Protein AF-A0A968SYB2-F1 (afdb_monomer_lite)

Secondary structure (DSSP, 8-state):
--HHHHHHHHHHHHHHHHHHHHHHHHHHHHHHHHHHHHHT-TTHHHHSHHHHHHHHHHHHHHHHHHHHHHHHHHHHHHHTT---

Radius of gyration: 18.75 Å; chains: 1; bounding box: 50×21×47 Å

Sequence (84 aa):
MNAKDLLDRADGIFFEGEVAREWIEQLEKRVKSALKAASSNRYFEEEWKPEYQELNDALDALNRARESLQVFEAAVARREGRVA

Foldseek 3Di:
DDPVVVVVVLVVLVVVLVVLVVVLVVLLVVLVVVLVVLVPDPCNVPPPVVVNVVSVVVNVVSVVSVVVSVVVVVVSCVVVVVPD

pLDDT: mean 72.51, std 7.36, range [49.47, 83.19]

Structure (mmCIF, N/CA/C/O backbone):
data_AF-A0A968SYB2-F1
#
_entry.id   AF-A0A968SYB2-F1
#
loop_
_atom_site.group_PDB
_atom_site.id
_atom_site.type_symbol
_atom_site.label_atom_id
_atom_site.label_alt_id
_atom_site.label_comp_id
_atom_site.label_asym_id
_atom_site.label_entity_id
_atom_site.label_seq_id
_atom_site.pdbx_PDB_ins_code
_atom_site.Cartn_x
_atom_site.Cartn_y
_atom_site.Cartn_z
_atom_site.occupancy
_atom_site.B_iso_or_equiv
_atom_site.auth_seq_id
_atom_site.auth_comp_id
_atom_site.auth_asym_id
_atom_site.auth_atom_id
_atom_site.pdbx_PDB_model_num
ATOM 1 N N . MET A 1 1 ? -29.557 -8.837 16.331 1.00 53.31 1 MET A N 1
ATOM 2 C CA . MET A 1 1 ? -28.091 -8.680 16.329 1.00 53.31 1 MET A CA 1
ATOM 3 C C . MET A 1 1 ? -27.665 -8.609 17.781 1.00 53.31 1 MET A C 1
ATOM 5 O O . MET A 1 1 ? -28.073 -7.671 18.458 1.00 53.31 1 MET A O 1
ATOM 9 N N . ASN A 1 2 ? -27.021 -9.656 18.294 1.00 67.50 2 ASN A N 1
ATOM 10 C CA . ASN A 1 2 ? -26.581 -9.708 19.692 1.00 67.50 2 ASN A CA 1
ATOM 11 C C . ASN A 1 2 ? -25.126 -9.195 19.816 1.00 67.50 2 ASN A C 1
ATOM 13 O O . ASN A 1 2 ? -24.463 -8.949 18.811 1.00 67.50 2 ASN A O 1
ATOM 17 N N . ALA A 1 3 ? -24.627 -9.019 21.043 1.00 58.59 3 ALA A N 1
ATOM 18 C CA . ALA A 1 3 ? -23.276 -8.503 21.294 1.00 58.59 3 ALA A CA 1
ATOM 19 C C . ALA A 1 3 ? -22.146 -9.395 20.737 1.00 58.59 3 ALA A C 1
ATOM 21 O O . ALA A 1 3 ? -21.104 -8.882 20.344 1.00 58.59 3 ALA A O 1
ATOM 22 N N . LYS A 1 4 ? -22.363 -10.712 20.653 1.00 64.19 4 LYS A N 1
ATOM 23 C CA . LYS A 1 4 ? -21.424 -11.670 20.057 1.00 64.19 4 LYS A CA 1
ATOM 24 C C . LYS A 1 4 ? -21.309 -11.468 18.542 1.00 64.19 4 LYS A C 1
ATOM 26 O O . LYS A 1 4 ? -20.201 -11.389 18.036 1.00 64.19 4 LYS A O 1
ATOM 31 N N . ASP A 1 5 ? -22.431 -11.249 17.850 1.00 67.38 5 ASP A N 1
ATOM 32 C CA . ASP A 1 5 ? -22.436 -10.961 16.405 1.00 67.38 5 ASP A CA 1
ATOM 33 C C . ASP A 1 5 ? -21.676 -9.666 16.061 1.00 67.38 5 ASP A C 1
ATOM 35 O O . ASP A 1 5 ? -21.188 -9.501 14.945 1.00 67.38 5 ASP A O 1
ATOM 39 N N . LEU A 1 6 ? -21.627 -8.706 16.994 1.00 54.69 6 LEU A N 1
ATOM 40 C CA . LEU A 1 6 ? -20.874 -7.461 16.830 1.00 54.69 6 LEU A CA 1
ATOM 41 C C . LEU A 1 6 ? -19.372 -7.666 17.049 1.00 54.69 6 LEU A C 1
ATOM 43 O O . LEU A 1 6 ? -18.591 -7.085 16.300 1.00 54.69 6 LEU A O 1
ATOM 47 N N . LEU A 1 7 ? -18.988 -8.492 18.027 1.00 59.06 7 LEU A N 1
ATOM 48 C CA . LEU A 1 7 ? -17.592 -8.840 18.307 1.00 59.06 7 LEU A CA 1
ATOM 49 C C . LEU A 1 7 ? -16.988 -9.691 17.188 1.00 59.06 7 LEU A C 1
ATOM 51 O O . LEU A 1 7 ? -15.967 -9.305 16.638 1.00 59.06 7 LEU A O 1
ATOM 55 N N . ASP A 1 8 ? -17.673 -10.752 16.753 1.00 65.44 8 ASP A N 1
ATOM 56 C CA . ASP A 1 8 ? -17.191 -11.628 15.673 1.00 65.44 8 ASP A CA 1
ATOM 57 C C . ASP A 1 8 ? -16.968 -10.839 14.365 1.00 65.44 8 ASP A C 1
ATOM 59 O O . ASP A 1 8 ? -16.046 -11.099 13.590 1.00 65.44 8 ASP A O 1
ATOM 63 N N . ARG A 1 9 ? -17.804 -9.822 14.121 1.00 64.94 9 ARG A N 1
ATOM 64 C CA . ARG A 1 9 ? -17.702 -8.947 12.947 1.00 64.94 9 ARG A CA 1
ATOM 65 C C . ARG A 1 9 ? -16.595 -7.901 13.088 1.00 64.94 9 ARG A C 1
ATOM 67 O O . ARG A 1 9 ? -16.033 -7.502 12.075 1.00 64.94 9 ARG A O 1
ATOM 74 N N . ALA A 1 10 ? -16.299 -7.454 14.307 1.00 60.06 10 ALA A N 1
ATOM 75 C CA . ALA A 1 10 ? -15.172 -6.573 14.595 1.00 60.06 10 ALA A CA 1
ATOM 76 C C . ALA A 1 10 ? -1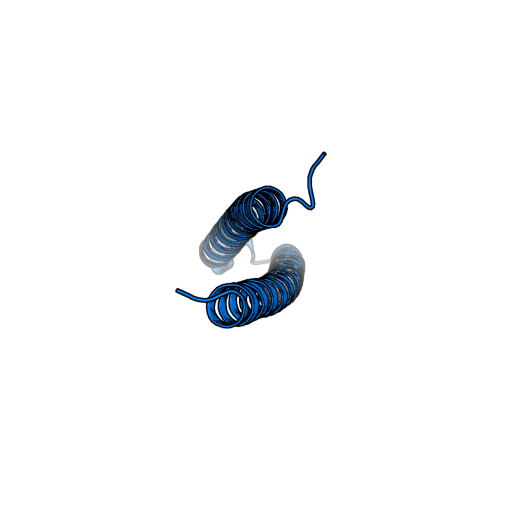3.833 -7.321 14.483 1.00 60.06 10 ALA A C 1
ATOM 78 O O . ALA A 1 10 ? -12.920 -6.822 13.832 1.00 60.06 10 ALA A O 1
ATOM 79 N N . ASP A 1 11 ? -13.756 -8.547 15.006 1.00 64.06 11 ASP A N 1
ATOM 80 C CA . ASP A 1 11 ? -12.574 -9.411 14.909 1.00 64.06 11 ASP A CA 1
ATOM 81 C C . ASP A 1 11 ? -12.258 -9.771 13.450 1.00 64.06 11 ASP A C 1
ATOM 83 O O . ASP A 1 11 ? -11.105 -9.686 13.028 1.00 64.06 11 ASP A O 1
ATOM 87 N N . GLY A 1 12 ? -13.280 -10.089 12.643 1.00 64.31 12 GLY A N 1
ATOM 88 C CA . GLY A 1 12 ? -13.106 -10.323 11.205 1.00 64.31 12 GLY A CA 1
ATOM 89 C C . GLY A 1 12 ? -12.570 -9.094 10.463 1.00 64.31 12 GLY A C 1
ATOM 90 O O . GLY A 1 12 ? -11.649 -9.205 9.660 1.00 64.31 12 GLY A O 1
ATOM 91 N N . ILE A 1 13 ? -13.087 -7.908 10.791 1.00 64.75 13 ILE A N 1
ATOM 92 C CA . ILE A 1 13 ? -12.626 -6.632 10.230 1.00 64.75 13 ILE A CA 1
ATOM 93 C C . ILE A 1 13 ? -11.169 -6.333 10.621 1.00 64.75 13 ILE A C 1
ATOM 95 O O . ILE A 1 13 ? -10.386 -5.876 9.788 1.00 64.75 13 ILE A O 1
ATOM 99 N N . PHE A 1 14 ? -10.801 -6.584 11.878 1.00 63.03 14 PHE A N 1
ATOM 100 C CA . PHE A 1 14 ? -9.448 -6.349 12.375 1.00 63.03 14 PHE A CA 1
ATOM 101 C C . PHE A 1 14 ? -8.440 -7.294 11.709 1.00 63.03 14 PHE A C 1
ATOM 103 O O . PHE A 1 14 ? -7.397 -6.847 11.236 1.00 63.03 14 PHE A O 1
ATOM 110 N N . PHE A 1 15 ? -8.792 -8.577 11.589 1.00 69.50 15 PHE A N 1
ATOM 111 C CA . PHE A 1 15 ? -7.980 -9.579 10.903 1.00 69.50 15 PHE A CA 1
ATOM 112 C C . PHE A 1 15 ? -7.776 -9.247 9.418 1.00 69.50 15 PHE A C 1
ATOM 114 O O . PHE A 1 15 ? -6.647 -9.257 8.931 1.00 69.50 15 PHE A O 1
ATOM 121 N N . GLU A 1 16 ? -8.847 -8.899 8.696 1.00 74.06 16 GLU A N 1
ATOM 122 C CA . GLU A 1 16 ? -8.753 -8.480 7.290 1.00 74.06 16 GLU A CA 1
ATOM 123 C C . GLU A 1 16 ? -7.867 -7.234 7.126 1.00 74.06 16 GLU A C 1
ATOM 125 O O . GLU A 1 16 ? -7.104 -7.142 6.161 1.00 74.06 16 GLU A O 1
ATOM 130 N N . GLY A 1 17 ? -7.910 -6.308 8.089 1.00 73.12 17 GLY A N 1
ATOM 131 C CA . GLY A 1 17 ? -7.052 -5.127 8.108 1.00 73.12 17 GLY A CA 1
ATOM 132 C C . GLY A 1 17 ? -5.571 -5.440 8.345 1.00 73.12 17 GLY A C 1
ATOM 133 O O . GLY A 1 17 ? -4.718 -4.917 7.626 1.00 73.12 17 GLY A O 1
ATOM 134 N N . GLU A 1 18 ? -5.246 -6.324 9.294 1.00 74.44 18 GLU A N 1
ATOM 135 C CA . GLU A 1 18 ? -3.862 -6.761 9.534 1.00 74.44 18 GLU A CA 1
ATOM 136 C C . GLU A 1 18 ? -3.273 -7.482 8.319 1.00 74.44 18 GLU A C 1
ATOM 138 O O . GLU A 1 18 ? -2.161 -7.161 7.892 1.00 74.44 18 GLU A O 1
ATOM 143 N N . VAL A 1 19 ? -4.042 -8.389 7.708 1.00 76.81 19 VAL A N 1
ATOM 144 C CA . VAL A 1 19 ? -3.632 -9.080 6.479 1.00 76.81 19 VAL A CA 1
ATOM 145 C C . VAL A 1 19 ? -3.405 -8.069 5.354 1.00 76.81 19 VAL A C 1
ATOM 147 O O . VAL A 1 19 ? -2.361 -8.099 4.703 1.00 76.81 19 VAL A O 1
ATOM 150 N N . ALA A 1 20 ? -4.328 -7.128 5.138 1.00 72.31 20 ALA A N 1
ATOM 151 C CA . ALA A 1 20 ? -4.165 -6.097 4.115 1.00 72.31 20 ALA A CA 1
ATOM 152 C C . ALA A 1 20 ? -2.907 -5.242 4.349 1.00 72.31 20 ALA A C 1
ATOM 154 O O . ALA A 1 20 ? -2.168 -4.960 3.403 1.00 72.31 20 ALA A O 1
ATOM 155 N N . ARG A 1 21 ? -2.622 -4.870 5.603 1.00 76.38 21 ARG A N 1
ATOM 156 C CA . ARG A 1 21 ? -1.428 -4.098 5.972 1.00 76.38 21 ARG A CA 1
ATOM 157 C C . ARG A 1 21 ? -0.142 -4.856 5.653 1.00 76.38 21 ARG A C 1
ATOM 159 O O . ARG A 1 21 ? 0.755 -4.289 5.030 1.00 76.38 21 ARG A O 1
ATOM 166 N N . GLU A 1 22 ? -0.064 -6.130 6.028 1.00 81.12 22 GLU A N 1
ATOM 167 C CA . GLU A 1 22 ? 1.113 -6.959 5.757 1.00 81.12 22 GLU A CA 1
ATOM 168 C C . GLU A 1 22 ? 1.360 -7.106 4.247 1.00 81.12 22 GLU A C 1
ATOM 170 O O . GLU A 1 22 ? 2.489 -6.954 3.772 1.00 81.12 22 GLU A O 1
ATOM 175 N N . TRP A 1 23 ? 0.298 -7.327 3.469 1.00 77.94 23 TRP A N 1
ATOM 176 C CA . TRP A 1 23 ? 0.385 -7.410 2.011 1.00 77.94 23 TRP A CA 1
ATOM 177 C C . TRP A 1 23 ? 0.865 -6.101 1.379 1.00 77.94 23 TRP A C 1
ATOM 179 O O . TRP A 1 23 ? 1.741 -6.133 0.510 1.00 77.94 23 TRP A O 1
ATOM 189 N N . ILE A 1 24 ? 0.348 -4.954 1.834 1.00 77.50 24 ILE A N 1
ATOM 190 C CA . ILE A 1 24 ? 0.792 -3.631 1.372 1.00 77.50 24 ILE A CA 1
ATOM 191 C C . ILE A 1 24 ? 2.287 -3.439 1.660 1.00 77.50 24 ILE A C 1
ATOM 193 O O . ILE A 1 24 ? 3.033 -3.055 0.759 1.00 77.50 24 ILE A O 1
ATOM 197 N N . GLU A 1 25 ? 2.757 -3.764 2.868 1.00 82.19 25 GLU A N 1
ATOM 198 C CA . GLU A 1 25 ? 4.174 -3.631 3.229 1.00 82.19 25 GLU A CA 1
ATOM 199 C C . GLU A 1 25 ? 5.093 -4.529 2.391 1.00 82.19 25 GLU A C 1
ATOM 201 O O . GLU A 1 25 ? 6.177 -4.107 1.967 1.00 82.19 25 GLU A O 1
ATOM 206 N N . GLN A 1 26 ? 4.692 -5.780 2.145 1.00 79.88 26 GLN A N 1
ATOM 207 C CA . GLN A 1 26 ? 5.475 -6.701 1.322 1.00 79.88 26 GLN A CA 1
ATOM 208 C C . GLN A 1 26 ? 5.548 -6.235 -0.137 1.00 79.88 26 GLN A C 1
ATOM 210 O O . GLN A 1 26 ? 6.620 -6.298 -0.750 1.00 79.88 26 GLN A O 1
ATOM 215 N N . LEU A 1 27 ? 4.436 -5.748 -0.692 1.00 77.06 27 LEU A N 1
ATOM 216 C CA . LEU A 1 27 ? 4.383 -5.221 -2.054 1.00 77.06 27 LEU A CA 1
ATOM 217 C C . LEU A 1 27 ? 5.214 -3.941 -2.192 1.00 77.06 27 LEU A C 1
ATOM 219 O O . LEU A 1 27 ? 6.010 -3.841 -3.124 1.00 77.06 27 LEU A O 1
ATOM 223 N N . GLU A 1 28 ? 5.131 -3.021 -1.230 1.00 77.94 28 GLU A N 1
ATOM 224 C CA . GLU A 1 28 ? 5.930 -1.791 -1.215 1.00 77.94 28 GLU A CA 1
ATOM 225 C C . GLU A 1 28 ? 7.437 -2.099 -1.232 1.00 77.94 28 GLU A C 1
ATOM 227 O O . GLU A 1 28 ? 8.195 -1.509 -2.009 1.00 77.94 28 GLU A O 1
ATOM 232 N N . LYS A 1 29 ? 7.885 -3.077 -0.430 1.00 82.12 29 LYS A N 1
ATOM 233 C CA . LYS A 1 29 ? 9.286 -3.533 -0.427 1.00 82.12 29 LYS A CA 1
ATOM 234 C C . LYS A 1 29 ? 9.711 -4.081 -1.789 1.00 82.12 29 LYS A C 1
ATOM 236 O O . LYS A 1 29 ? 10.778 -3.718 -2.281 1.00 82.12 29 LYS A O 1
ATOM 241 N N . ARG A 1 30 ? 8.886 -4.933 -2.409 1.00 76.88 30 ARG A N 1
ATOM 242 C CA . ARG A 1 30 ? 9.184 -5.530 -3.724 1.00 76.88 30 ARG A CA 1
ATOM 243 C C . ARG A 1 30 ? 9.271 -4.471 -4.820 1.00 76.88 30 ARG A C 1
ATOM 245 O O . ARG A 1 30 ? 10.237 -4.483 -5.581 1.00 76.88 30 ARG A O 1
ATOM 252 N N . VAL A 1 31 ? 8.325 -3.532 -4.855 1.00 77.19 31 VAL A N 1
ATOM 253 C CA . VAL A 1 31 ? 8.303 -2.433 -5.833 1.00 77.19 31 VAL A CA 1
ATOM 254 C C . VAL A 1 31 ? 9.529 -1.535 -5.665 1.00 77.19 31 VAL A C 1
ATOM 256 O O . VAL A 1 31 ? 10.236 -1.283 -6.637 1.00 77.19 31 VAL A O 1
ATOM 259 N N . LYS A 1 32 ? 9.874 -1.131 -4.436 1.00 78.50 32 LYS A N 1
ATOM 260 C CA . LYS A 1 32 ? 11.082 -0.326 -4.171 1.00 78.50 32 LYS A CA 1
ATOM 261 C C . LYS A 1 32 ? 12.371 -1.029 -4.602 1.00 78.50 32 LYS A C 1
ATOM 263 O O . LYS A 1 32 ? 13.257 -0.392 -5.173 1.00 78.50 32 LYS A O 1
ATOM 268 N N . SER A 1 33 ? 12.483 -2.334 -4.356 1.00 79.06 33 SER A N 1
ATOM 269 C CA . SER A 1 33 ? 13.626 -3.128 -4.816 1.00 79.06 33 SER A CA 1
ATOM 270 C C . SER A 1 33 ? 13.704 -3.204 -6.343 1.00 79.06 33 SER A C 1
ATOM 272 O O . SER A 1 33 ? 14.796 -3.052 -6.891 1.00 79.06 33 SER A O 1
ATOM 274 N N . ALA A 1 34 ? 12.569 -3.384 -7.025 1.00 72.75 34 ALA A N 1
ATOM 275 C CA . ALA A 1 34 ? 12.501 -3.409 -8.485 1.00 72.75 34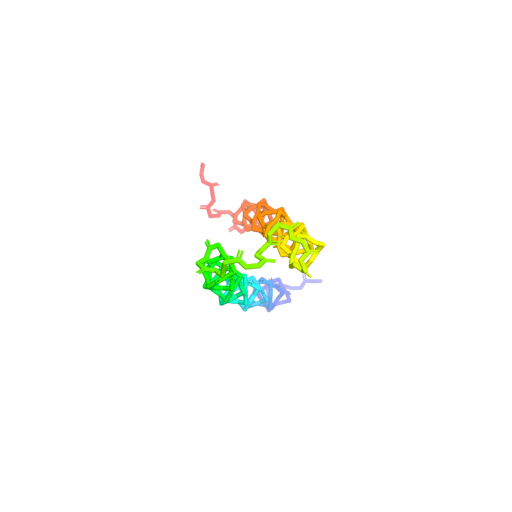 ALA A CA 1
ATOM 276 C C . ALA A 1 34 ? 12.871 -2.050 -9.104 1.00 72.75 34 ALA A C 1
ATOM 278 O O . ALA A 1 34 ? 13.720 -2.002 -9.990 1.00 72.75 34 ALA A O 1
ATOM 279 N N . LEU A 1 35 ? 12.334 -0.943 -8.575 1.00 72.62 35 LEU A N 1
ATOM 280 C CA . LEU A 1 35 ? 12.667 0.419 -9.014 1.00 72.62 35 LEU A CA 1
ATOM 281 C C . LEU A 1 35 ? 14.167 0.713 -8.851 1.00 72.62 35 LEU A C 1
ATOM 283 O O . LEU A 1 35 ? 14.802 1.250 -9.759 1.00 72.62 35 LEU A O 1
ATOM 287 N N . LYS A 1 36 ? 14.763 0.308 -7.721 1.00 79.94 36 LYS A N 1
ATOM 288 C CA . LYS A 1 36 ? 16.202 0.473 -7.476 1.00 79.94 36 LYS A CA 1
ATOM 289 C C . LYS A 1 36 ? 17.045 -0.328 -8.472 1.00 79.94 36 LYS A C 1
ATOM 291 O O . LYS A 1 36 ? 18.013 0.211 -9.004 1.00 79.94 36 LYS A O 1
ATOM 296 N N . ALA A 1 37 ? 16.676 -1.580 -8.744 1.00 73.50 37 ALA A N 1
ATOM 297 C CA . ALA A 1 37 ? 17.364 -2.410 -9.732 1.00 73.50 37 ALA A CA 1
ATOM 298 C C . ALA A 1 37 ? 17.255 -1.810 -11.144 1.00 73.50 37 ALA A C 1
ATOM 300 O O . ALA A 1 37 ? 18.266 -1.689 -11.836 1.00 73.50 37 ALA A O 1
ATOM 301 N N . ALA A 1 38 ? 16.065 -1.345 -11.529 1.00 69.69 38 ALA A N 1
ATOM 302 C CA . ALA A 1 38 ? 15.823 -0.731 -12.829 1.00 69.69 38 ALA A CA 1
ATOM 303 C C . ALA A 1 38 ? 16.652 0.554 -13.016 1.00 69.69 38 ALA A C 1
ATOM 305 O O . ALA A 1 38 ? 17.355 0.679 -14.013 1.00 69.69 38 ALA A O 1
ATOM 306 N N . SER A 1 39 ? 16.701 1.435 -12.007 1.00 69.88 39 SER A N 1
ATOM 307 C CA . SER A 1 39 ? 17.500 2.676 -12.045 1.00 69.88 39 SER A CA 1
ATOM 308 C C . SER A 1 39 ? 19.017 2.463 -12.181 1.00 69.88 39 SER A C 1
ATOM 310 O O . SER A 1 39 ? 19.745 3.391 -12.522 1.00 69.88 39 SER A O 1
ATOM 312 N N . SER A 1 40 ? 19.505 1.246 -11.915 1.00 74.25 40 SER A N 1
ATOM 313 C CA . SER A 1 40 ? 20.919 0.875 -12.064 1.00 74.25 40 SER A CA 1
ATOM 314 C C . SER A 1 40 ? 21.262 0.267 -13.431 1.00 74.25 40 SER A C 1
ATOM 316 O O . SER A 1 40 ? 22.436 0.023 -13.713 1.00 74.25 40 SER A O 1
ATOM 318 N N . ASN A 1 41 ? 20.264 0.032 -14.292 1.00 72.12 41 ASN A N 1
ATOM 319 C CA . ASN A 1 41 ? 20.460 -0.518 -15.629 1.00 72.12 41 ASN A CA 1
ATOM 320 C C . ASN A 1 41 ? 20.842 0.592 -16.626 1.00 72.12 41 ASN A C 1
ATOM 322 O O . ASN A 1 41 ? 20.187 1.624 -16.725 1.00 72.12 41 ASN A O 1
ATOM 326 N N . ARG A 1 42 ? 21.900 0.368 -17.410 1.00 66.94 42 ARG A N 1
ATOM 327 C CA . ARG A 1 42 ? 22.412 1.327 -18.402 1.00 66.94 42 ARG A CA 1
ATOM 328 C C . ARG A 1 42 ? 21.453 1.557 -19.582 1.00 66.94 42 ARG A C 1
ATOM 330 O O . ARG A 1 42 ? 21.552 2.596 -20.222 1.00 66.94 42 ARG A O 1
ATOM 337 N N . TYR A 1 43 ? 20.534 0.623 -19.838 1.00 65.56 43 TYR A N 1
ATOM 338 C CA . TYR A 1 43 ? 19.521 0.685 -20.908 1.00 65.56 43 TYR A CA 1
ATOM 339 C C . TYR A 1 43 ? 18.132 1.108 -20.400 1.00 65.56 43 TYR A C 1
ATOM 341 O O . TYR A 1 43 ? 17.122 0.939 -21.079 1.00 65.56 43 TYR A O 1
ATOM 349 N N . PHE A 1 44 ? 18.074 1.645 -19.180 1.00 67.38 44 PHE A N 1
ATOM 350 C CA . PHE A 1 44 ? 16.831 1.944 -18.478 1.00 67.38 44 PHE A CA 1
ATOM 351 C C . PHE A 1 44 ? 15.903 2.912 -19.230 1.00 67.38 44 PHE A C 1
ATOM 353 O O . PHE A 1 44 ? 14.696 2.690 -19.259 1.00 67.38 44 PHE A O 1
ATOM 360 N N . GLU A 1 45 ? 16.447 3.955 -19.866 1.00 64.06 45 GLU A N 1
ATOM 361 C CA . GLU A 1 45 ? 15.625 4.958 -20.560 1.00 64.06 45 GLU A CA 1
ATOM 362 C C . GLU A 1 45 ? 14.954 4.447 -21.844 1.00 64.06 45 GLU A C 1
ATOM 364 O O . GLU A 1 45 ? 13.902 4.974 -22.209 1.00 64.06 45 GLU A O 1
ATOM 369 N N . GLU A 1 46 ? 15.527 3.439 -22.511 1.00 65.50 46 GLU A N 1
ATOM 370 C CA . GLU A 1 46 ? 15.043 2.950 -23.811 1.00 65.50 46 GLU A CA 1
ATOM 371 C C . GLU A 1 46 ? 14.193 1.680 -23.698 1.00 65.50 46 GLU A C 1
ATOM 373 O O . GLU A 1 46 ? 13.185 1.571 -24.392 1.00 65.50 46 GLU A O 1
ATOM 378 N N . GLU A 1 47 ? 14.557 0.740 -22.819 1.00 65.44 47 GLU A N 1
ATOM 379 C CA . GLU A 1 47 ? 13.887 -0.569 -22.744 1.00 65.44 47 GLU A CA 1
ATOM 380 C C . GLU A 1 47 ? 12.943 -0.729 -21.548 1.00 65.44 47 GLU A C 1
ATOM 382 O O . GLU A 1 47 ? 12.008 -1.508 -21.645 1.00 65.44 47 GLU A O 1
ATOM 387 N N . TRP A 1 48 ? 13.173 -0.022 -20.435 1.00 69.00 48 TRP A N 1
ATOM 388 C CA . TRP A 1 48 ? 12.512 -0.320 -19.148 1.00 69.00 48 TRP A CA 1
ATOM 389 C C . TRP A 1 48 ? 11.645 0.825 -18.618 1.00 69.00 48 TRP A C 1
ATOM 391 O O . TRP A 1 48 ? 11.100 0.753 -17.513 1.00 69.00 48 TRP A O 1
ATOM 401 N N . LYS A 1 49 ? 11.548 1.922 -19.375 1.00 73.62 49 LYS A N 1
ATOM 402 C CA . LYS A 1 49 ? 10.781 3.112 -18.998 1.00 73.62 49 LYS A CA 1
ATOM 403 C C . LYS A 1 49 ? 9.276 2.827 -18.832 1.00 73.62 49 LYS A C 1
ATOM 405 O O . LYS A 1 49 ? 8.728 3.317 -17.842 1.00 73.62 49 LYS A O 1
ATOM 410 N N . PRO A 1 50 ? 8.611 2.045 -19.710 1.00 75.25 50 PRO A N 1
ATOM 411 C CA . PRO A 1 50 ? 7.210 1.661 -19.520 1.00 75.25 50 PRO A CA 1
ATOM 412 C C . PRO A 1 50 ? 6.986 0.839 -18.242 1.00 75.25 50 PRO A C 1
ATOM 414 O O . PRO A 1 50 ? 6.131 1.182 -17.432 1.00 75.25 50 PRO A O 1
ATOM 417 N N . GLU A 1 51 ? 7.811 -0.179 -18.000 1.00 72.12 51 GLU A N 1
ATOM 418 C CA . GLU A 1 51 ? 7.742 -1.058 -16.828 1.00 72.12 51 GLU A CA 1
ATOM 419 C C . GLU A 1 51 ? 8.032 -0.288 -15.533 1.00 72.12 51 GLU A C 1
ATOM 421 O O . GLU A 1 51 ? 7.435 -0.541 -14.486 1.00 72.12 51 GLU A O 1
ATOM 426 N N . TYR A 1 52 ? 8.929 0.698 -15.588 1.00 73.25 52 TYR A N 1
ATOM 427 C CA . TYR A 1 52 ? 9.172 1.614 -14.478 1.00 73.25 52 TYR A CA 1
ATOM 428 C C . TYR A 1 52 ? 7.967 2.516 -14.190 1.00 73.25 52 TYR A C 1
ATOM 430 O O . TYR A 1 52 ? 7.688 2.819 -13.028 1.00 73.25 52 TYR A O 1
ATOM 438 N N . GLN A 1 53 ? 7.245 2.955 -15.222 1.00 78.31 53 GLN A N 1
ATOM 439 C CA . GLN A 1 53 ? 5.996 3.699 -15.067 1.00 78.31 53 GLN A CA 1
ATOM 440 C C . GLN A 1 53 ? 4.904 2.829 -14.438 1.00 78.31 53 GLN A C 1
ATOM 442 O O . GLN A 1 53 ? 4.331 3.244 -13.435 1.00 78.31 53 GLN A O 1
ATOM 447 N N . GLU A 1 54 ? 4.717 1.595 -14.909 1.00 75.75 54 GLU A N 1
ATOM 448 C CA . GLU A 1 54 ? 3.780 0.638 -14.300 1.00 75.75 54 GLU A CA 1
ATOM 449 C C . GLU A 1 54 ? 4.114 0.349 -12.826 1.00 75.75 54 GLU A C 1
ATOM 451 O O . GLU A 1 54 ? 3.222 0.267 -11.980 1.00 75.75 54 GLU A O 1
ATOM 456 N N . LEU A 1 55 ? 5.402 0.244 -12.481 1.00 74.69 55 LEU A N 1
ATOM 457 C CA . LEU A 1 55 ? 5.841 0.075 -11.093 1.00 74.69 55 LEU A CA 1
ATOM 458 C C . LEU A 1 55 ? 5.563 1.309 -10.222 1.00 74.69 55 LEU A C 1
ATOM 460 O O . LEU A 1 55 ? 5.222 1.149 -9.048 1.00 74.69 55 LEU A O 1
ATOM 464 N N . ASN A 1 56 ? 5.698 2.524 -10.761 1.00 77.75 56 ASN A N 1
ATOM 465 C CA . ASN A 1 56 ? 5.314 3.739 -10.033 1.00 77.75 56 ASN A CA 1
ATOM 466 C C . ASN A 1 56 ? 3.798 3.816 -9.837 1.00 77.75 56 ASN A C 1
ATOM 468 O O . ASN A 1 56 ? 3.350 4.092 -8.726 1.00 77.75 56 ASN A O 1
ATOM 472 N N . ASP A 1 57 ? 3.013 3.481 -10.859 1.00 78.50 57 ASP A N 1
ATOM 473 C CA . ASP A 1 57 ? 1.553 3.447 -10.756 1.00 78.50 57 ASP A CA 1
ATOM 474 C C . ASP A 1 57 ? 1.091 2.418 -9.711 1.00 78.50 57 ASP A C 1
ATOM 476 O O . ASP A 1 57 ? 0.182 2.682 -8.916 1.00 78.50 57 ASP A O 1
ATOM 480 N N . ALA A 1 58 ? 1.760 1.261 -9.648 1.00 75.25 58 ALA A N 1
ATOM 481 C CA . ALA A 1 58 ? 1.532 0.256 -8.614 1.00 75.25 58 ALA A CA 1
ATOM 482 C C . ALA A 1 58 ? 1.878 0.780 -7.208 1.00 75.25 58 ALA A C 1
ATOM 484 O O . ALA A 1 58 ? 1.150 0.502 -6.252 1.00 75.25 58 ALA A O 1
ATOM 485 N N . LEU A 1 59 ? 2.952 1.566 -7.066 1.00 77.50 59 LEU A N 1
ATOM 486 C CA . LEU A 1 59 ? 3.314 2.204 -5.798 1.00 77.50 59 LEU A CA 1
ATOM 487 C C . LEU A 1 59 ? 2.255 3.225 -5.356 1.00 77.50 59 LEU A C 1
ATOM 489 O O . LEU A 1 59 ? 1.853 3.238 -4.192 1.00 77.50 59 LEU A O 1
ATOM 493 N N . ASP A 1 60 ? 1.747 4.034 -6.282 1.00 82.12 60 ASP A N 1
ATOM 494 C CA . ASP A 1 60 ? 0.688 5.007 -6.008 1.00 82.12 60 ASP A CA 1
ATOM 495 C C . ASP A 1 60 ? -0.645 4.337 -5.657 1.00 82.12 60 ASP A C 1
ATOM 497 O O . ASP A 1 60 ? -1.402 4.833 -4.815 1.00 82.12 60 ASP A O 1
ATOM 501 N N . ALA A 1 61 ? -0.955 3.194 -6.273 1.00 78.94 61 ALA A N 1
ATOM 502 C CA . ALA A 1 61 ? -2.107 2.380 -5.900 1.00 78.94 61 ALA A CA 1
ATOM 503 C C . ALA A 1 61 ? -1.959 1.801 -4.481 1.00 78.94 61 ALA A C 1
ATOM 505 O O . ALA A 1 61 ? -2.912 1.845 -3.700 1.00 78.94 61 ALA A O 1
ATOM 506 N N . LEU A 1 62 ? -0.762 1.326 -4.114 1.00 78.31 62 LEU A N 1
ATOM 507 C CA . LEU A 1 62 ? -0.463 0.841 -2.760 1.00 78.31 62 LEU A CA 1
ATOM 508 C C . LEU A 1 62 ? -0.598 1.944 -1.708 1.00 78.31 62 LEU A C 1
ATOM 510 O O . LEU A 1 62 ? -1.196 1.716 -0.656 1.00 78.31 62 LEU A O 1
ATOM 514 N N . ASN A 1 63 ? -0.105 3.149 -1.998 1.00 79.38 63 ASN A N 1
ATOM 515 C CA . ASN A 1 63 ? -0.244 4.295 -1.099 1.00 79.38 63 ASN A CA 1
ATOM 516 C C . ASN A 1 63 ? -1.720 4.652 -0.866 1.00 79.38 63 ASN A C 1
ATOM 518 O O . ASN A 1 63 ? -2.148 4.791 0.280 1.00 79.38 63 ASN A O 1
ATOM 522 N N . ARG A 1 64 ? -2.533 4.691 -1.929 1.00 81.44 64 ARG A N 1
ATOM 523 C CA . ARG A 1 64 ? -3.986 4.920 -1.820 1.00 81.44 64 ARG A CA 1
ATOM 524 C C . ARG A 1 64 ? -4.704 3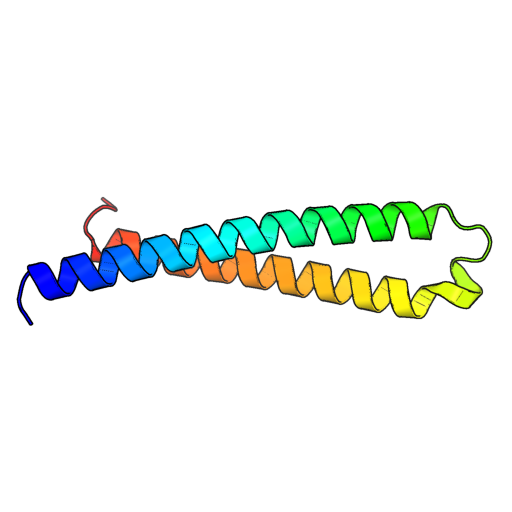.824 -1.028 1.00 81.44 64 ARG A C 1
ATOM 526 O O . ARG A 1 64 ? -5.611 4.117 -0.244 1.00 81.44 64 ARG A O 1
ATOM 533 N N . ALA A 1 65 ? -4.301 2.565 -1.202 1.00 76.88 65 ALA A N 1
ATOM 534 C CA . ALA A 1 65 ? -4.836 1.450 -0.423 1.00 76.88 65 ALA A CA 1
ATOM 535 C C . ALA A 1 65 ? -4.500 1.593 1.070 1.00 76.88 65 ALA A C 1
ATOM 537 O O . ALA A 1 65 ? -5.369 1.393 1.918 1.00 76.88 65 ALA A O 1
ATOM 538 N N . ARG A 1 66 ? -3.273 2.017 1.396 1.00 79.62 66 ARG A N 1
ATOM 539 C CA . ARG A 1 66 ? -2.833 2.280 2.772 1.00 79.62 66 ARG A CA 1
ATOM 540 C C . ARG A 1 66 ? -3.631 3.402 3.437 1.00 79.62 66 ARG A C 1
ATOM 542 O O . ARG A 1 66 ? -4.058 3.244 4.578 1.00 79.62 66 ARG A O 1
ATOM 549 N N . GLU A 1 67 ? -3.854 4.509 2.735 1.00 83.19 67 GLU A N 1
ATOM 550 C CA . GLU A 1 67 ? -4.685 5.618 3.229 1.00 83.19 67 GLU A CA 1
ATOM 551 C C . GLU A 1 67 ? -6.129 5.168 3.480 1.00 83.19 67 GLU A C 1
ATOM 553 O O . GLU A 1 67 ? -6.709 5.457 4.528 1.00 83.19 67 GLU A O 1
ATOM 558 N N . SER A 1 68 ? -6.696 4.395 2.550 1.00 77.56 68 SER A N 1
ATOM 559 C CA . SER A 1 68 ? -8.051 3.848 2.683 1.00 77.56 68 SER A CA 1
ATOM 560 C C . SER A 1 68 ? -8.171 2.923 3.896 1.00 77.56 68 SER A C 1
ATOM 562 O O . SER A 1 68 ? -9.150 3.001 4.641 1.00 77.56 68 SER A O 1
ATOM 564 N N . LEU A 1 69 ? -7.153 2.090 4.132 1.00 78.50 69 LEU A N 1
ATOM 565 C CA . LEU A 1 69 ? -7.091 1.206 5.290 1.00 78.50 69 LEU A CA 1
ATOM 566 C C . LEU A 1 69 ? -7.025 1.998 6.605 1.00 78.50 69 LEU A C 1
ATOM 568 O O . LEU A 1 69 ? -7.768 1.691 7.530 1.00 78.50 69 LEU A O 1
ATOM 572 N N . GLN A 1 70 ? -6.228 3.070 6.673 1.00 80.50 70 GLN A N 1
ATOM 573 C CA . GLN A 1 70 ? -6.181 3.944 7.855 1.00 80.50 70 GLN A CA 1
ATOM 574 C C . GLN A 1 70 ? -7.532 4.601 8.163 1.00 80.50 70 GLN A C 1
ATOM 576 O O . GLN A 1 70 ? -7.945 4.665 9.323 1.00 80.50 70 GLN A O 1
ATOM 581 N N . VAL A 1 71 ? -8.242 5.090 7.139 1.00 78.94 71 VAL A N 1
ATOM 582 C CA . VAL A 1 71 ? -9.582 5.680 7.311 1.00 78.94 71 VAL A CA 1
ATOM 583 C C . VAL A 1 71 ? -10.567 4.638 7.837 1.00 78.94 71 VAL A C 1
ATOM 585 O O . VAL A 1 71 ? -11.363 4.930 8.734 1.00 78.94 71 VAL A O 1
ATOM 588 N N . PHE A 1 72 ? -10.501 3.421 7.302 1.00 77.00 72 PHE A N 1
ATOM 589 C CA . PHE A 1 72 ? -11.336 2.311 7.734 1.00 77.00 72 PHE A CA 1
A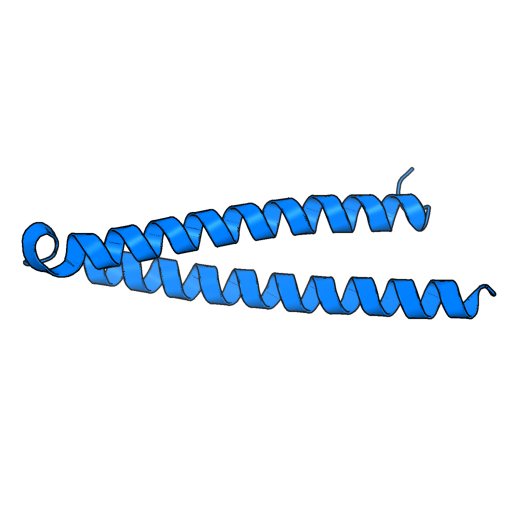TOM 590 C C . PHE A 1 72 ? -11.052 1.905 9.186 1.00 77.00 72 PHE A C 1
ATOM 592 O O . PHE A 1 72 ? -11.981 1.847 9.990 1.00 77.00 72 PHE A O 1
ATOM 599 N N . GLU A 1 73 ? -9.785 1.732 9.563 1.00 79.06 73 GLU A N 1
ATOM 600 C CA . GLU A 1 73 ? -9.369 1.445 10.942 1.00 79.06 73 GLU A CA 1
ATOM 601 C C . GLU A 1 73 ? -9.840 2.531 11.923 1.00 79.06 73 GLU A C 1
ATOM 603 O O . GLU A 1 73 ? -10.37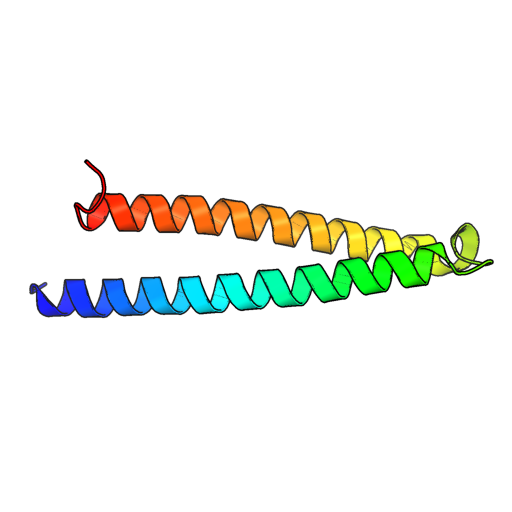2 2.222 12.991 1.00 79.06 73 GLU A O 1
ATOM 608 N N . ALA A 1 74 ? -9.732 3.810 11.549 1.00 77.81 74 ALA A N 1
ATOM 609 C CA . ALA A 1 74 ? -10.229 4.917 12.364 1.00 77.81 74 ALA A CA 1
ATOM 610 C C . ALA A 1 74 ? -11.761 4.887 12.526 1.00 77.81 74 ALA A C 1
ATOM 612 O O . ALA A 1 74 ? -12.283 5.198 13.601 1.00 77.81 74 ALA A O 1
ATOM 613 N N . ALA A 1 75 ? -12.500 4.506 11.479 1.00 73.88 75 ALA A N 1
ATOM 614 C CA . ALA A 1 75 ? -13.951 4.346 11.540 1.00 73.88 75 ALA A CA 1
ATOM 615 C C . ALA A 1 75 ? -14.362 3.171 12.446 1.00 73.88 75 ALA A C 1
ATOM 617 O O . ALA A 1 75 ? -15.317 3.295 13.218 1.00 73.88 75 ALA A O 1
ATOM 618 N N . VAL A 1 76 ? -13.616 2.064 12.398 1.00 74.25 76 VAL A N 1
ATOM 619 C CA . VAL A 1 76 ? -13.799 0.901 13.278 1.00 74.25 76 VAL A CA 1
ATOM 620 C C . VAL A 1 76 ? -13.536 1.286 14.733 1.00 74.25 76 VAL A C 1
ATOM 622 O O . VAL A 1 76 ? -14.416 1.098 15.570 1.00 74.25 76 VAL A O 1
ATOM 625 N N . ALA A 1 77 ? -12.406 1.935 15.027 1.00 74.06 77 ALA A N 1
ATOM 626 C CA . ALA A 1 77 ? -12.058 2.361 16.383 1.00 74.06 77 ALA A CA 1
ATOM 627 C C . ALA A 1 77 ? -13.114 3.301 17.000 1.00 74.06 77 ALA A C 1
ATOM 629 O O . ALA A 1 77 ? -13.465 3.161 18.175 1.00 74.06 77 ALA A O 1
ATOM 630 N N . ARG A 1 78 ? -13.669 4.235 16.209 1.00 78.00 78 ARG A N 1
ATOM 631 C CA . ARG A 1 78 ? -14.782 5.101 16.647 1.00 78.00 78 ARG A CA 1
ATOM 632 C C . ARG A 1 78 ? -16.039 4.296 16.966 1.00 78.00 78 ARG A C 1
ATOM 634 O O . ARG A 1 78 ? -16.695 4.564 17.968 1.00 78.00 78 ARG A O 1
ATOM 641 N N . ARG A 1 79 ? -16.381 3.312 16.130 1.00 72.19 79 ARG A N 1
ATOM 642 C CA . ARG A 1 79 ? -17.559 2.454 16.329 1.00 72.19 79 ARG A CA 1
ATOM 643 C C . ARG A 1 79 ? -17.433 1.571 17.572 1.00 72.19 79 ARG A C 1
ATOM 645 O O . ARG A 1 79 ? -18.435 1.316 18.231 1.00 72.19 79 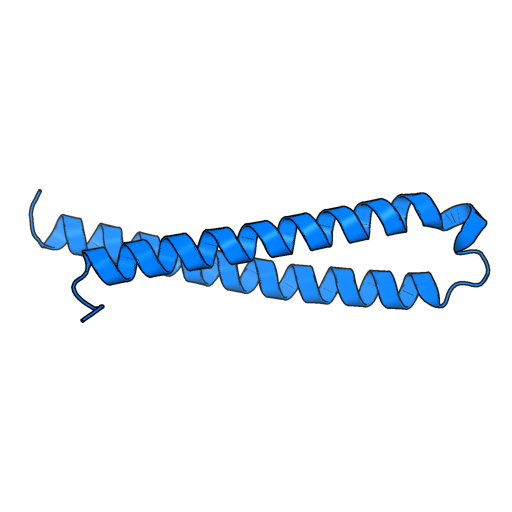ARG A O 1
ATOM 652 N N . GLU A 1 80 ? -16.224 1.126 17.895 1.00 73.00 80 GLU A N 1
ATOM 653 C CA . GLU A 1 80 ? -15.926 0.328 19.089 1.00 73.00 80 GLU A CA 1
ATOM 654 C C . GLU A 1 80 ? -15.852 1.160 20.382 1.00 73.00 80 GLU A C 1
ATOM 656 O O . GLU A 1 80 ? -15.625 0.602 21.453 1.00 73.00 80 GLU A O 1
ATOM 661 N N . GLY A 1 81 ? -16.019 2.487 20.307 1.00 72.62 81 GLY A N 1
ATOM 662 C CA . GLY A 1 81 ? -15.888 3.375 21.466 1.00 72.62 81 GLY A CA 1
ATOM 663 C C . GLY A 1 81 ? -14.456 3.467 22.003 1.00 72.62 81 GLY A C 1
ATOM 664 O O . GLY A 1 81 ? -14.251 3.887 23.138 1.00 72.62 81 GLY A O 1
ATOM 665 N N . ARG A 1 82 ? -13.458 3.073 21.200 1.00 64.25 82 ARG A N 1
ATOM 666 C CA . ARG A 1 82 ? -12.029 3.128 21.550 1.00 64.25 82 ARG A CA 1
ATOM 667 C C . ARG A 1 82 ? -11.393 4.492 21.249 1.00 64.25 82 ARG A C 1
ATOM 669 O O . ARG A 1 82 ? -10.210 4.680 21.509 1.00 64.25 82 ARG A O 1
ATOM 676 N N . VAL A 1 83 ? -12.166 5.438 20.709 1.00 53.94 83 VAL A N 1
ATOM 677 C CA . VAL A 1 83 ? -11.745 6.820 20.438 1.00 53.94 83 VAL A CA 1
ATOM 678 C C . VAL A 1 83 ? -12.521 7.746 21.377 1.00 53.94 83 VAL A C 1
ATOM 680 O O . VAL A 1 83 ? -13.743 7.834 21.257 1.00 53.94 83 VAL A O 1
ATOM 683 N N . ALA A 1 84 ? -11.808 8.374 22.319 1.00 49.47 84 ALA A N 1
ATOM 684 C CA . ALA A 1 84 ? -12.303 9.449 23.185 1.00 49.47 84 ALA A CA 1
ATOM 685 C C . ALA A 1 84 ? -12.157 10.815 22.503 1.00 49.47 84 ALA A C 1
ATOM 687 O O . ALA A 1 84 ? -11.160 10.990 21.762 1.00 49.47 84 ALA A O 1
#